Protein AF-A0A6V7L8X1-F1 (afdb_monomer_lite)

Foldseek 3Di:
DPPPPPVVLLDDPVLVVLVVVLVVLVVVLVVCVVHPCNVVSVVVSVVSVVVSVVSSVVSVVVSVVVLVVVCVVPVCDPSVVVVVPDPPPCPDPPDPVVVVVVCCVVPPDDDPDPPPPPPPPPPPPDDDDPVNVVVVVVVPDPPDDDDPPDPPDD

Secondary structure (DSSP, 8-state):
--------TT--HHHHHHHHHHHHHHHHHHHTTTSTTHHHHHHHHHHHHHHHHHHHHHHHHHHHHHHHHHHHH-TTSHHHHHHHS--S------SHHHHHHHHHHHS-----------------PPPPPHHHHHHHHHHS-TTSPPPTT-----

Structure (mmCIF, N/CA/C/O backbone):
data_AF-A0A6V7L8X1-F1
#
_entry.id   AF-A0A6V7L8X1-F1
#
loop_
_atom_site.group_PDB
_atom_site.id
_atom_site.type_symbol
_atom_site.label_atom_id
_atom_site.label_alt_id
_atom_site.label_comp_id
_atom_site.label_asym_id
_atom_site.label_entity_id
_atom_site.label_seq_id
_atom_site.pdbx_PDB_ins_code
_atom_site.Cartn_x
_atom_site.Cartn_y
_atom_site.Cartn_z
_atom_site.occupancy
_atom_site.B_iso_or_equiv
_atom_site.auth_seq_id
_atom_site.auth_comp_id
_atom_site.auth_asym_id
_atom_site.auth_atom_id
_atom_site.pdbx_PDB_model_num
ATOM 1 N N . MET A 1 1 ? -8.750 -26.678 -9.801 1.00 32.38 1 MET A N 1
ATOM 2 C CA . MET A 1 1 ? -8.851 -25.211 -9.954 1.00 32.38 1 MET A CA 1
ATOM 3 C C . MET A 1 1 ? -7.744 -24.575 -9.137 1.00 32.38 1 MET A C 1
ATOM 5 O O . MET A 1 1 ? -7.926 -24.243 -7.975 1.00 32.38 1 MET A O 1
ATOM 9 N N . SE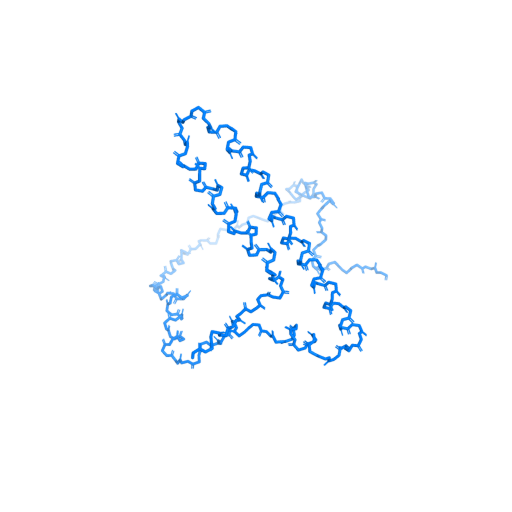R A 1 2 ? -6.552 -24.515 -9.715 1.00 28.97 2 SER A N 1
ATOM 10 C CA . SER A 1 2 ? -5.410 -23.813 -9.144 1.00 28.97 2 SER A CA 1
ATOM 11 C C . SER A 1 2 ? -5.715 -22.326 -9.257 1.00 28.97 2 SER A C 1
ATOM 13 O O . SER A 1 2 ? -5.659 -21.767 -10.350 1.00 28.97 2 SER A O 1
ATOM 15 N N . CYS A 1 3 ? -6.102 -21.695 -8.147 1.00 28.81 3 CYS A N 1
ATOM 16 C CA . CYS A 1 3 ? -6.074 -20.244 -8.054 1.00 28.81 3 CYS A CA 1
ATOM 17 C C . CYS A 1 3 ? -4.661 -19.825 -8.444 1.00 28.81 3 CYS A C 1
ATOM 19 O O . CYS A 1 3 ? -3.706 -20.129 -7.727 1.00 28.81 3 CYS A O 1
ATOM 21 N N . VAL A 1 4 ? -4.531 -19.200 -9.615 1.00 37.81 4 VAL A N 1
ATOM 22 C CA . VAL A 1 4 ? -3.328 -18.481 -10.006 1.00 37.81 4 VAL A CA 1
ATOM 23 C C . VAL A 1 4 ? -3.142 -17.456 -8.907 1.00 37.81 4 VAL A C 1
ATOM 25 O O . VAL A 1 4 ? -3.861 -16.463 -8.824 1.00 37.81 4 VAL A O 1
ATOM 28 N N . ASN A 1 5 ? -2.260 -17.785 -7.970 1.00 39.00 5 ASN A N 1
ATOM 29 C CA . ASN A 1 5 ? -1.852 -16.880 -6.931 1.00 39.00 5 ASN A CA 1
ATOM 30 C C . ASN A 1 5 ? -1.189 -15.743 -7.705 1.00 39.00 5 ASN A C 1
ATOM 32 O O . ASN A 1 5 ? -0.058 -15.893 -8.170 1.00 39.00 5 ASN A O 1
ATOM 36 N N . TRP A 1 6 ? -1.906 -14.636 -7.918 1.00 36.03 6 TRP A N 1
ATOM 37 C CA . TRP A 1 6 ? -1.276 -13.345 -8.151 1.00 36.03 6 TRP A CA 1
ATOM 38 C C . TRP A 1 6 ? -0.480 -13.074 -6.879 1.00 36.03 6 TRP A C 1
ATOM 40 O O . TRP A 1 6 ? -0.924 -12.379 -5.969 1.00 36.03 6 TRP A O 1
ATOM 50 N N . CYS A 1 7 ? 0.670 -13.737 -6.774 1.00 45.97 7 CYS A N 1
ATOM 51 C CA . CYS A 1 7 ? 1.597 -13.609 -5.681 1.00 45.97 7 CYS A CA 1
ATOM 52 C C . CYS A 1 7 ? 2.235 -12.253 -5.919 1.00 45.97 7 CYS A C 1
ATOM 54 O O . CYS A 1 7 ? 3.238 -12.116 -6.619 1.00 45.97 7 CYS A O 1
ATOM 56 N N . VAL A 1 8 ? 1.533 -11.219 -5.462 1.00 70.19 8 VAL A N 1
ATOM 57 C CA . VAL A 1 8 ? 2.032 -9.861 -5.487 1.00 70.19 8 VAL A CA 1
ATOM 58 C C . VAL A 1 8 ? 3.395 -9.932 -4.811 1.00 70.19 8 VAL A C 1
ATOM 60 O O . VAL A 1 8 ? 3.490 -10.414 -3.690 1.00 70.19 8 VAL A O 1
ATOM 63 N N . TYR A 1 9 ? 4.451 -9.523 -5.506 1.00 78.38 9 TYR A N 1
ATOM 64 C CA . TYR A 1 9 ? 5.844 -9.830 -5.156 1.00 78.38 9 TYR A CA 1
ATOM 65 C C . TYR A 1 9 ? 6.277 -9.413 -3.733 1.00 78.38 9 TYR A C 1
ATOM 67 O O . TYR A 1 9 ? 7.320 -9.852 -3.265 1.00 78.38 9 TYR A O 1
ATOM 75 N N . TRP A 1 10 ? 5.496 -8.566 -3.053 1.00 86.06 10 TRP A N 1
ATOM 76 C CA . TRP A 1 10 ? 5.697 -8.110 -1.673 1.00 86.06 10 TRP A CA 1
ATOM 77 C C . TRP A 1 10 ? 4.779 -8.791 -0.637 1.00 86.06 10 TRP A C 1
ATOM 79 O O . TRP A 1 10 ? 4.833 -8.438 0.542 1.00 86.06 10 TRP A O 1
ATOM 89 N N . TRP A 1 11 ? 3.910 -9.720 -1.035 1.00 90.31 11 TRP A N 1
ATOM 90 C CA . TRP A 1 11 ? 3.010 -10.439 -0.131 1.00 90.31 11 TRP A CA 1
ATOM 91 C C . TRP A 1 11 ? 3.779 -11.444 0.738 1.00 90.31 11 TRP A C 1
ATOM 93 O O . TRP A 1 11 ? 4.720 -12.089 0.279 1.00 90.31 11 TRP A O 1
ATOM 103 N N . SER A 1 12 ? 3.364 -11.588 1.997 1.00 90.69 12 SER A N 1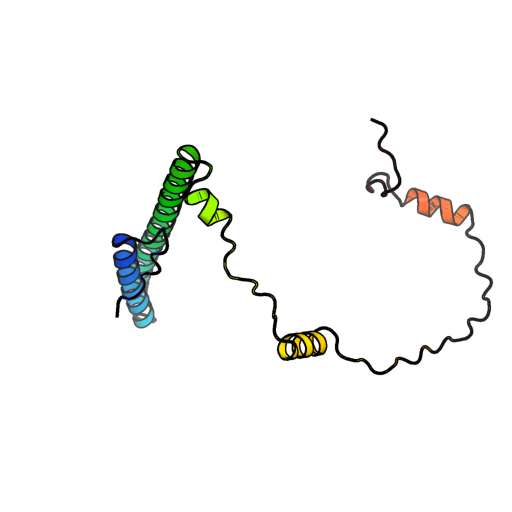
ATOM 104 C CA . SER A 1 12 ? 3.879 -12.602 2.920 1.00 90.69 12 SER A CA 1
ATOM 105 C C . SER A 1 12 ? 2.787 -13.076 3.879 1.00 90.69 12 SER A C 1
ATOM 107 O O . SER A 1 12 ? 1.822 -12.353 4.148 1.00 90.69 12 SER A O 1
ATOM 109 N N . GLU A 1 13 ? 2.969 -14.272 4.441 1.00 91.94 13 GLU A N 1
ATOM 110 C CA . GLU A 1 13 ? 2.055 -14.843 5.438 1.00 91.94 13 GLU A CA 1
ATOM 111 C C . GLU A 1 13 ? 1.911 -13.929 6.670 1.00 91.94 13 GLU A C 1
ATOM 113 O O . GLU A 1 13 ? 0.820 -13.751 7.210 1.00 91.94 13 GLU A O 1
ATOM 118 N N . ASP A 1 14 ? 2.988 -13.251 7.069 1.00 91.62 14 ASP A N 1
ATOM 119 C CA . ASP A 1 14 ? 2.962 -12.297 8.180 1.00 91.62 14 ASP A CA 1
ATOM 120 C C . ASP A 1 14 ? 2.115 -11.055 7.865 1.00 91.62 14 ASP A C 1
ATOM 122 O O . ASP A 1 14 ? 1.345 -10.593 8.710 1.00 91.62 14 ASP A O 1
ATOM 126 N N . ILE A 1 15 ? 2.184 -10.535 6.632 1.00 94.88 15 ILE A N 1
ATOM 127 C CA . ILE A 1 15 ? 1.317 -9.433 6.185 1.00 94.88 15 ILE A CA 1
ATOM 128 C C . ILE A 1 15 ? -0.145 -9.882 6.152 1.00 94.88 15 ILE A C 1
ATOM 130 O O . ILE A 1 15 ? -1.031 -9.099 6.506 1.00 94.88 15 ILE A O 1
ATOM 134 N N . ASN A 1 16 ? -0.414 -11.128 5.760 1.00 93.56 16 ASN A N 1
ATOM 135 C CA . ASN A 1 16 ? -1.762 -11.687 5.758 1.00 93.56 16 ASN A CA 1
ATOM 136 C C . ASN A 1 16 ? -2.343 -11.760 7.181 1.00 93.56 16 ASN A C 1
ATOM 138 O O . ASN A 1 16 ? -3.444 -11.259 7.429 1.00 93.56 16 ASN A O 1
ATOM 142 N N . LYS A 1 17 ? -1.566 -12.272 8.146 1.00 95.31 17 LYS A N 1
ATOM 143 C CA . LYS A 1 17 ? -1.935 -12.295 9.573 1.00 95.31 17 LYS A CA 1
ATOM 144 C C . LYS A 1 17 ? -2.212 -10.890 10.111 1.00 95.31 17 LYS A C 1
ATOM 146 O O . LYS A 1 17 ? -3.291 -10.642 10.654 1.00 95.31 17 LYS A O 1
ATOM 151 N N . LEU A 1 18 ? -1.305 -9.939 9.870 1.00 96.56 18 LEU A N 1
ATOM 152 C CA . LEU A 1 18 ? -1.479 -8.540 10.281 1.00 96.56 18 LEU A CA 1
ATOM 153 C C . LEU A 1 18 ? -2.699 -7.880 9.619 1.00 96.56 18 LEU A C 1
ATOM 155 O O . LEU A 1 18 ? -3.370 -7.051 10.235 1.00 96.56 18 LEU A O 1
ATOM 159 N N . SER A 1 19 ? -3.015 -8.245 8.375 1.00 95.81 19 SER A N 1
ATOM 160 C CA . SER A 1 19 ? -4.200 -7.753 7.662 1.00 95.81 19 SER A CA 1
ATOM 161 C C . SER A 1 19 ? -5.489 -8.287 8.287 1.00 95.81 19 SER A C 1
ATOM 163 O O . SER A 1 19 ? -6.434 -7.521 8.504 1.00 95.81 19 SER A O 1
ATOM 165 N N . ALA A 1 20 ? -5.518 -9.573 8.648 1.00 96.69 20 ALA A N 1
ATOM 166 C CA . ALA A 1 20 ? -6.642 -10.183 9.351 1.00 96.69 20 ALA A CA 1
ATOM 167 C C . ALA A 1 20 ? -6.856 -9.552 10.738 1.00 96.69 20 ALA A C 1
ATOM 169 O O . ALA A 1 20 ? -7.985 -9.201 11.093 1.00 96.69 20 ALA A O 1
ATOM 170 N N . GLU A 1 21 ? -5.784 -9.341 11.504 1.00 97.06 21 GLU A N 1
ATOM 171 C CA . GLU A 1 21 ? -5.828 -8.642 12.794 1.00 97.06 21 GLU A CA 1
ATOM 172 C C . GLU A 1 21 ? -6.312 -7.198 12.648 1.00 97.06 21 GLU A C 1
ATOM 174 O O . GLU A 1 21 ? -7.190 -6.755 13.393 1.00 97.06 21 GLU A O 1
ATOM 179 N N . ASN A 1 22 ? -5.805 -6.469 11.650 1.00 97.88 22 ASN A N 1
ATOM 180 C CA . ASN A 1 22 ? -6.233 -5.103 11.378 1.00 97.88 22 ASN A CA 1
ATOM 181 C C . ASN A 1 22 ? -7.728 -5.026 11.056 1.00 97.88 22 ASN A C 1
ATOM 183 O O . ASN A 1 22 ? -8.427 -4.155 11.580 1.00 97.88 22 ASN A O 1
ATOM 187 N N . LEU A 1 23 ? -8.231 -5.955 10.240 1.00 97.88 23 LEU A N 1
ATOM 188 C CA . LEU A 1 23 ? -9.646 -6.041 9.903 1.00 97.88 23 LEU A CA 1
ATOM 189 C C . LEU A 1 23 ? -10.504 -6.340 11.140 1.00 97.88 23 LEU A C 1
ATOM 191 O O . LEU A 1 23 ? -11.543 -5.704 11.332 1.00 97.88 23 LEU A O 1
ATOM 195 N N . ARG A 1 24 ? -10.068 -7.270 12.001 1.00 97.69 24 ARG A N 1
ATOM 196 C CA . ARG A 1 24 ? -10.747 -7.585 13.271 1.00 97.69 24 ARG A CA 1
ATOM 197 C C . ARG A 1 24 ? -10.808 -6.358 14.183 1.00 97.69 24 ARG A C 1
ATOM 199 O O . ARG A 1 24 ? -11.899 -5.987 14.617 1.00 97.69 24 ARG A O 1
ATOM 206 N N . ALA A 1 25 ? -9.679 -5.684 14.396 1.00 96.94 25 ALA A N 1
ATOM 207 C CA . ALA A 1 25 ? -9.593 -4.482 15.223 1.00 96.94 25 ALA A CA 1
ATOM 208 C C . ALA A 1 25 ? -10.437 -3.325 14.661 1.00 96.94 25 ALA A C 1
ATOM 210 O O . ALA A 1 25 ? -11.178 -2.677 15.400 1.00 96.94 25 ALA A O 1
ATOM 211 N N . ARG A 1 26 ? -10.419 -3.107 13.337 1.00 97.44 26 ARG A N 1
ATOM 212 C CA . ARG A 1 26 ? -11.273 -2.108 12.671 1.00 97.44 26 ARG A CA 1
ATOM 213 C C . ARG A 1 26 ? -12.753 -2.370 12.944 1.00 97.44 26 ARG A C 1
ATOM 215 O O . ARG A 1 26 ? -13.481 -1.446 13.301 1.00 97.44 26 ARG A O 1
ATOM 222 N N . ARG A 1 27 ? -13.197 -3.623 12.791 1.00 97.44 27 ARG A N 1
ATOM 223 C CA . ARG A 1 27 ? -14.591 -4.022 13.049 1.00 97.44 27 ARG A CA 1
ATOM 224 C C . ARG A 1 27 ? -14.974 -3.816 14.517 1.00 97.44 27 ARG A C 1
ATOM 226 O O . ARG A 1 27 ? -16.089 -3.380 14.787 1.00 97.44 27 ARG A O 1
ATOM 233 N N . GLN A 1 28 ? -14.072 -4.098 15.458 1.00 96.12 28 GLN A N 1
ATOM 234 C CA . GLN A 1 28 ? -14.303 -3.850 16.887 1.00 96.12 28 GLN A CA 1
ATOM 235 C C . GLN A 1 28 ? -14.494 -2.357 17.181 1.00 96.12 28 GLN A C 1
ATOM 237 O O . GLN A 1 28 ? -15.494 -1.993 17.793 1.00 96.12 28 GLN A O 1
ATOM 242 N N . VAL A 1 29 ? -13.611 -1.489 16.674 1.00 97.00 29 VAL A N 1
ATOM 243 C CA . VAL A 1 29 ? -13.727 -0.027 16.842 1.00 97.00 29 VAL A CA 1
ATOM 244 C C . VAL A 1 29 ? -15.021 0.510 16.235 1.00 97.00 29 VAL A C 1
ATOM 246 O O . VAL A 1 29 ? -15.716 1.302 16.866 1.00 97.00 29 VAL A O 1
ATOM 249 N N . GLN A 1 30 ? -15.386 0.058 15.030 1.00 95.81 30 GLN A N 1
ATOM 250 C CA . GLN A 1 30 ? -16.629 0.476 14.374 1.00 95.81 30 GLN A CA 1
ATOM 251 C C . GLN A 1 30 ? -17.869 0.127 15.209 1.00 95.81 30 GLN A C 1
ATOM 253 O O . GLN A 1 30 ? -18.758 0.962 15.346 1.00 95.81 30 GLN A O 1
ATOM 258 N N . ARG A 1 31 ? -17.908 -1.070 15.810 1.00 96.38 31 ARG A N 1
ATOM 259 C CA . ARG A 1 31 ? -19.017 -1.517 16.676 1.00 96.38 31 ARG A CA 1
ATOM 260 C C . ARG A 1 31 ? -18.996 -0.915 18.082 1.00 96.38 31 ARG A C 1
ATOM 262 O O . ARG A 1 31 ? -19.998 -0.992 18.789 1.00 96.38 31 ARG A O 1
ATOM 269 N N . ALA A 1 32 ? -17.860 -0.374 18.512 1.00 95.44 32 ALA A N 1
ATOM 270 C CA . ALA A 1 32 ? -17.692 0.244 19.821 1.00 95.44 32 ALA A CA 1
ATOM 271 C C . ALA A 1 32 ? -17.967 1.754 19.821 1.00 95.44 32 ALA A C 1
ATOM 273 O O . ALA A 1 32 ? -17.850 2.379 20.870 1.00 95.44 32 ALA A O 1
ATOM 274 N N . ARG A 1 33 ? -18.337 2.356 18.682 1.00 92.38 33 ARG A N 1
ATOM 275 C CA . ARG A 1 33 ? -18.718 3.776 18.621 1.00 92.38 33 ARG A CA 1
ATOM 276 C C . ARG A 1 33 ? -19.830 4.076 19.631 1.00 92.38 33 ARG A C 1
ATOM 278 O O . ARG A 1 33 ? -20.814 3.348 19.696 1.00 92.38 33 ARG A O 1
ATOM 285 N N . GLY A 1 34 ? -19.637 5.125 20.430 1.00 92.00 34 GLY A N 1
ATOM 286 C CA . GLY A 1 34 ? -20.557 5.507 21.507 1.00 92.00 34 GLY A CA 1
ATOM 287 C C . GLY A 1 34 ? -20.455 4.661 22.783 1.00 92.00 34 GLY A C 1
ATOM 288 O O . GLY A 1 34 ? -21.206 4.908 23.719 1.00 92.00 34 GLY A O 1
ATOM 289 N N . LYS A 1 35 ? -19.543 3.680 22.858 1.00 94.69 35 LYS A N 1
ATOM 290 C CA . LYS A 1 35 ? -19.316 2.870 24.066 1.00 94.69 35 LYS A CA 1
ATOM 291 C C . LYS A 1 35 ? -18.116 3.390 24.868 1.00 94.69 35 LYS A C 1
ATOM 293 O O . LYS A 1 35 ? -17.154 3.865 24.261 1.00 94.69 35 LYS A O 1
ATOM 298 N N . PRO A 1 36 ? -18.087 3.201 26.201 1.00 92.69 36 PRO A N 1
ATOM 299 C CA . PRO A 1 36 ? -16.956 3.612 27.043 1.00 92.69 36 PRO A CA 1
ATOM 300 C C . PRO A 1 36 ? -15.603 3.011 26.619 1.00 92.69 36 PRO A C 1
ATOM 302 O O . PRO A 1 36 ? -14.564 3.645 26.766 1.00 92.69 36 PRO A O 1
ATOM 305 N N . CYS A 1 37 ? -15.602 1.811 26.027 1.00 92.12 37 CYS A N 1
ATOM 306 C CA . CYS A 1 37 ? -14.388 1.135 25.558 1.00 92.12 37 CYS A CA 1
ATOM 307 C C . CYS A 1 37 ? -13.836 1.656 24.213 1.00 92.12 37 CYS A C 1
ATOM 309 O O . CYS A 1 37 ? -12.793 1.177 23.761 1.00 92.12 37 CYS A O 1
ATOM 311 N N . PHE A 1 38 ? -14.507 2.615 23.559 1.00 95.12 38 PHE A N 1
ATOM 312 C CA . PHE A 1 38 ? -14.138 3.104 22.225 1.00 95.12 38 PHE A CA 1
ATOM 313 C C . PHE A 1 38 ? -12.691 3.601 22.155 1.00 95.12 38 PHE A C 1
ATOM 315 O O . PHE A 1 38 ? -11.942 3.168 21.282 1.00 95.12 38 PHE A O 1
ATOM 322 N N . LEU A 1 39 ? -12.291 4.468 23.091 1.00 94.25 39 LEU A N 1
ATOM 323 C CA . LEU A 1 39 ? -10.973 5.110 23.080 1.00 94.25 39 LEU A CA 1
ATOM 324 C C . LEU A 1 39 ? -9.839 4.081 23.194 1.00 94.25 39 LEU A C 1
ATOM 326 O O . LEU A 1 39 ? -8.866 4.137 22.443 1.00 94.25 39 LEU A O 1
ATOM 330 N N . GLN A 1 40 ? -9.988 3.091 24.078 1.00 94.44 40 GLN A N 1
ATOM 331 C CA . GLN A 1 40 ? -8.994 2.031 24.259 1.00 94.44 40 GLN A CA 1
ATOM 332 C C . GLN A 1 40 ? -8.854 1.167 22.996 1.00 94.44 40 GLN A C 1
ATOM 334 O O . GLN A 1 40 ? -7.739 0.888 22.545 1.00 94.44 40 GLN A O 1
ATOM 339 N N . LEU A 1 41 ? -9.981 0.781 22.387 1.00 95.69 41 LEU A N 1
ATOM 340 C CA . LEU A 1 41 ? -9.989 0.015 21.140 1.00 95.69 41 LEU A CA 1
ATOM 341 C C . LEU A 1 41 ? -9.421 0.826 19.968 1.00 95.69 41 LEU A C 1
ATOM 343 O O . LEU A 1 41 ? -8.718 0.271 19.122 1.00 95.69 41 LEU A O 1
ATOM 347 N N . GLU A 1 42 ? -9.683 2.134 19.916 1.00 96.31 42 GLU A N 1
ATOM 348 C CA . GLU A 1 42 ? -9.166 3.026 18.877 1.00 96.31 42 GLU A CA 1
ATOM 349 C C . GLU A 1 42 ? -7.634 3.128 18.935 1.00 96.31 42 GLU A C 1
ATOM 351 O O . GLU A 1 42 ? -6.966 3.022 17.901 1.00 96.31 42 GLU A O 1
ATOM 356 N N . VAL A 1 43 ? -7.063 3.271 20.135 1.00 96.75 43 VAL A N 1
ATOM 357 C CA . VAL A 1 43 ? -5.606 3.267 20.350 1.00 96.75 43 VAL A CA 1
ATOM 358 C C . VAL A 1 43 ? -4.996 1.934 19.905 1.00 96.75 43 VAL A C 1
ATOM 360 O O . VAL A 1 43 ? -4.025 1.924 19.139 1.00 96.75 43 VAL A O 1
ATOM 363 N N . GLY A 1 44 ? -5.595 0.807 20.305 1.00 96.88 44 GLY A N 1
ATOM 364 C CA . GLY A 1 44 ? -5.161 -0.527 19.878 1.00 96.88 44 GLY A CA 1
ATOM 365 C C . GLY A 1 44 ? -5.195 -0.697 18.354 1.00 96.88 44 GLY A C 1
ATOM 366 O O . GLY A 1 44 ? -4.212 -1.123 17.742 1.00 96.88 44 GLY A O 1
ATOM 367 N N . PHE A 1 45 ? -6.284 -0.270 17.711 1.00 97.31 45 PHE A N 1
ATOM 368 C CA . PHE A 1 45 ? -6.419 -0.297 16.256 1.00 97.31 45 PHE A CA 1
ATOM 369 C C . PHE A 1 45 ? -5.370 0.569 15.548 1.00 97.31 45 PHE A C 1
ATOM 371 O O . PHE A 1 45 ? -4.779 0.121 14.561 1.00 97.31 45 PHE A O 1
ATOM 378 N N . LYS A 1 46 ? -5.091 1.786 16.041 1.00 97.69 46 LYS A N 1
ATOM 379 C CA . LYS A 1 46 ? -4.050 2.666 15.478 1.00 97.69 46 LYS A CA 1
ATOM 380 C C . LYS A 1 46 ? -2.677 1.989 15.502 1.00 97.69 46 LYS A C 1
ATOM 382 O O . LYS A 1 46 ? -1.961 2.057 14.498 1.00 97.69 46 LYS A O 1
ATOM 387 N N . LYS A 1 47 ? -2.342 1.278 16.586 1.00 97.69 47 LYS A N 1
ATOM 388 C CA . LYS A 1 47 ? -1.101 0.494 16.702 1.00 97.69 47 LYS A CA 1
ATOM 389 C C . LYS A 1 47 ? -1.050 -0.648 15.684 1.00 97.69 47 LYS A C 1
ATOM 391 O O . LYS A 1 47 ? -0.101 -0.712 14.906 1.00 97.69 47 LYS A O 1
ATOM 396 N N . ILE A 1 48 ? -2.095 -1.476 15.601 1.00 97.69 48 ILE A N 1
ATOM 397 C CA . ILE A 1 48 ? -2.168 -2.588 14.631 1.00 97.69 48 ILE A CA 1
ATOM 398 C C . ILE A 1 48 ? -2.070 -2.062 13.188 1.00 97.69 48 ILE A C 1
ATOM 400 O O . ILE A 1 48 ? -1.325 -2.595 12.368 1.0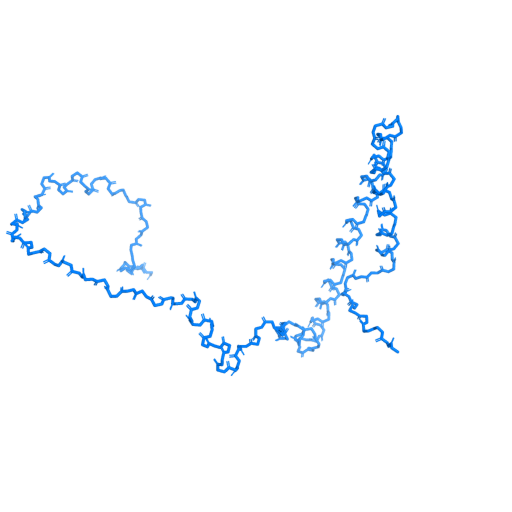0 97.69 48 ILE A O 1
ATOM 404 N N . ARG A 1 49 ? -2.762 -0.960 12.869 1.00 97.88 49 ARG A N 1
ATOM 405 C CA . ARG A 1 49 ? -2.699 -0.308 11.548 1.00 97.88 49 ARG A CA 1
ATOM 406 C C . ARG A 1 49 ? -1.314 0.251 11.227 1.00 97.88 49 ARG A C 1
ATOM 408 O O . ARG A 1 49 ? -0.940 0.308 10.055 1.00 97.88 49 ARG A O 1
ATOM 415 N N . SER A 1 50 ? -0.587 0.734 12.231 1.00 98.06 50 SER A N 1
ATOM 416 C CA . SER A 1 50 ? 0.798 1.186 12.075 1.00 98.06 50 SER A CA 1
ATOM 417 C C . SER A 1 50 ? 1.716 0.006 11.760 1.00 98.06 50 SER A C 1
ATOM 419 O O . SER A 1 50 ? 2.443 0.054 10.772 1.00 98.06 50 SER A O 1
ATOM 421 N N . ASN A 1 51 ? 1.601 -1.086 12.521 1.00 97.44 51 ASN A N 1
ATOM 422 C CA . ASN A 1 51 ? 2.390 -2.302 12.319 1.00 97.44 51 ASN A CA 1
ATOM 423 C C . ASN A 1 51 ? 2.171 -2.907 10.928 1.00 97.44 51 ASN A C 1
ATOM 425 O O . ASN A 1 51 ? 3.142 -3.200 10.241 1.00 97.44 51 ASN A O 1
ATOM 429 N N . LEU A 1 52 ? 0.917 -3.005 10.469 1.00 97.31 52 LEU A N 1
ATOM 430 C CA . LEU A 1 52 ? 0.611 -3.478 9.116 1.00 97.31 52 LEU A CA 1
ATOM 431 C C . LEU A 1 52 ? 1.253 -2.592 8.037 1.00 97.31 52 LEU A C 1
ATOM 433 O O . LEU A 1 52 ? 1.851 -3.100 7.093 1.00 97.31 52 LEU A O 1
ATOM 437 N N . ARG A 1 53 ? 1.167 -1.261 8.177 1.00 96.94 53 ARG A N 1
ATOM 438 C CA . ARG A 1 53 ? 1.795 -0.330 7.223 1.00 96.94 53 ARG A CA 1
ATOM 439 C C . ARG A 1 53 ? 3.314 -0.474 7.194 1.00 96.94 53 ARG A C 1
ATOM 441 O O . ARG A 1 53 ? 3.881 -0.466 6.105 1.00 96.94 53 ARG A O 1
ATOM 448 N N . LYS A 1 54 ? 3.950 -0.623 8.361 1.00 97.19 54 LYS A N 1
ATOM 449 C CA . LYS A 1 54 ? 5.392 -0.881 8.466 1.00 97.19 54 LYS A CA 1
ATOM 450 C C . LYS A 1 54 ? 5.762 -2.194 7.778 1.00 97.19 54 LYS A C 1
ATOM 452 O O . LYS A 1 54 ? 6.556 -2.160 6.852 1.00 97.19 54 LYS A O 1
ATOM 457 N N . ALA A 1 55 ? 5.087 -3.295 8.112 1.00 96.56 55 ALA A N 1
ATOM 458 C CA . ALA A 1 55 ? 5.347 -4.606 7.517 1.00 96.56 55 ALA A CA 1
ATOM 459 C C . ALA A 1 55 ? 5.206 -4.610 5.983 1.00 96.56 55 ALA A C 1
ATOM 461 O O . ALA A 1 55 ? 6.054 -5.161 5.284 1.00 96.56 55 ALA A O 1
ATOM 462 N N . ILE A 1 56 ? 4.179 -3.943 5.440 1.00 95.06 56 ILE A N 1
ATOM 463 C CA . ILE A 1 56 ? 4.023 -3.778 3.985 1.00 95.06 56 ILE A CA 1
ATOM 464 C C . ILE A 1 56 ? 5.185 -2.966 3.401 1.00 95.06 56 ILE A C 1
ATOM 466 O O . ILE A 1 56 ? 5.734 -3.339 2.366 1.00 95.06 56 ILE A O 1
ATOM 470 N N . GLY A 1 57 ? 5.552 -1.855 4.043 1.00 95.69 57 GLY A N 1
ATOM 471 C CA . GLY A 1 57 ? 6.667 -1.011 3.615 1.00 95.69 57 GLY A CA 1
ATOM 472 C C . GLY A 1 57 ? 7.995 -1.765 3.599 1.00 95.69 57 GLY A C 1
ATOM 473 O O . GLY A 1 57 ? 8.719 -1.705 2.609 1.00 95.69 57 GLY A O 1
ATOM 474 N N . ASP A 1 58 ? 8.284 -2.515 4.657 1.00 95.25 58 ASP A N 1
ATOM 475 C CA . ASP A 1 58 ? 9.524 -3.274 4.808 1.00 95.25 58 ASP A CA 1
ATOM 476 C C . ASP A 1 58 ? 9.584 -4.443 3.822 1.00 95.25 58 ASP A C 1
ATOM 478 O O . ASP A 1 58 ? 10.616 -4.659 3.190 1.00 95.25 58 ASP A O 1
ATOM 482 N N . SER A 1 59 ? 8.462 -5.134 3.593 1.00 94.81 59 SER A N 1
ATOM 483 C CA . SER A 1 59 ? 8.386 -6.181 2.572 1.00 94.81 59 SER A CA 1
ATOM 484 C C . SER A 1 59 ? 8.614 -5.629 1.167 1.00 94.81 59 SER A C 1
ATOM 486 O O . SER A 1 59 ? 9.425 -6.168 0.421 1.00 94.81 59 SER A O 1
ATOM 488 N N . LYS A 1 60 ? 7.985 -4.499 0.816 1.00 91.69 60 LYS A N 1
ATOM 489 C CA . LYS A 1 60 ? 8.221 -3.842 -0.478 1.00 91.69 60 LYS A CA 1
ATOM 490 C C . LYS A 1 60 ? 9.683 -3.439 -0.657 1.00 91.69 60 LYS A C 1
ATOM 492 O O . LYS A 1 60 ? 10.234 -3.683 -1.725 1.00 91.69 60 LYS A O 1
ATOM 497 N N . LYS A 1 61 ? 10.306 -2.852 0.372 1.00 93.69 61 LYS A N 1
ATOM 498 C CA . LYS A 1 61 ? 11.730 -2.479 0.347 1.00 93.69 61 LYS A CA 1
ATOM 499 C C . LYS A 1 61 ? 12.622 -3.698 0.148 1.00 93.69 61 LYS A C 1
ATOM 501 O O . LYS A 1 61 ? 13.480 -3.673 -0.724 1.00 93.69 61 LYS A O 1
ATOM 506 N N . ARG A 1 62 ? 12.396 -4.765 0.916 1.00 93.56 62 ARG A N 1
ATOM 507 C CA . ARG A 1 62 ? 13.162 -6.009 0.806 1.00 93.56 62 ARG A CA 1
ATOM 508 C C . ARG A 1 62 ? 13.036 -6.609 -0.593 1.00 93.56 62 ARG A C 1
ATOM 510 O O . ARG A 1 62 ? 14.047 -6.839 -1.240 1.00 93.56 62 ARG A O 1
ATOM 517 N N . CYS A 1 63 ? 11.816 -6.765 -1.102 1.00 89.38 63 CYS A N 1
ATOM 518 C CA . CYS A 1 63 ? 11.610 -7.321 -2.437 1.00 89.38 63 CYS A CA 1
ATOM 519 C C . CYS A 1 63 ? 12.189 -6.430 -3.551 1.00 89.38 63 CYS A C 1
ATOM 521 O O . CYS A 1 63 ? 12.614 -6.939 -4.583 1.00 89.38 63 CYS A O 1
ATOM 523 N N . TRP A 1 64 ? 12.223 -5.108 -3.354 1.00 87.69 64 TRP A N 1
ATOM 524 C CA . TRP A 1 64 ? 12.886 -4.181 -4.274 1.00 87.69 64 TRP A CA 1
ATOM 525 C C . TRP A 1 64 ? 14.409 -4.358 -4.278 1.00 87.69 64 TRP A C 1
ATOM 527 O O . TRP A 1 64 ? 15.007 -4.426 -5.348 1.00 87.69 64 TRP A O 1
ATOM 537 N N . ILE A 1 65 ? 15.028 -4.496 -3.102 1.00 90.88 65 ILE A N 1
ATOM 538 C CA . ILE A 1 65 ? 16.465 -4.778 -2.974 1.00 90.88 65 ILE A CA 1
ATOM 539 C C . ILE A 1 65 ? 16.808 -6.122 -3.630 1.00 90.88 65 ILE A C 1
ATOM 541 O O . ILE A 1 65 ? 17.715 -6.176 -4.453 1.00 90.88 65 ILE A O 1
ATOM 545 N N . GLU A 1 66 ? 16.034 -7.176 -3.347 1.00 88.38 66 GLU A N 1
ATOM 546 C CA . GLU A 1 66 ? 16.206 -8.497 -3.972 1.00 88.38 66 GLU A CA 1
ATOM 547 C C . GLU A 1 66 ? 16.080 -8.434 -5.505 1.00 88.38 66 GLU A C 1
ATOM 549 O O . GLU A 1 66 ? 16.766 -9.162 -6.225 1.00 88.38 66 GLU A O 1
ATOM 554 N N . LEU A 1 67 ? 15.193 -7.579 -6.029 1.00 85.12 67 LEU A N 1
ATOM 555 C CA . LEU A 1 67 ? 15.057 -7.370 -7.468 1.00 85.12 67 LEU A CA 1
ATOM 556 C C . LEU A 1 67 ? 16.297 -6.683 -8.049 1.00 85.12 67 LEU A C 1
ATOM 558 O O . LEU A 1 67 ? 16.808 -7.153 -9.062 1.00 85.12 67 LEU A O 1
ATOM 562 N N . ILE A 1 68 ? 16.789 -5.614 -7.414 1.00 86.31 68 ILE A N 1
ATOM 563 C CA . ILE A 1 68 ? 18.009 -4.909 -7.844 1.00 86.31 68 ILE A CA 1
ATOM 564 C C . ILE A 1 68 ? 19.209 -5.858 -7.847 1.00 86.31 68 ILE A C 1
ATOM 566 O O . ILE A 1 68 ? 19.963 -5.890 -8.813 1.00 86.31 68 ILE A O 1
ATOM 570 N N . GLU A 1 69 ? 19.376 -6.663 -6.800 1.00 88.31 69 GLU A N 1
ATOM 571 C CA . GLU A 1 69 ? 20.472 -7.630 -6.717 1.00 88.31 69 GLU A CA 1
ATOM 572 C C . GLU A 1 69 ? 20.411 -8.650 -7.864 1.00 88.31 69 GLU A C 1
ATOM 574 O O . GLU A 1 69 ? 21.420 -8.932 -8.509 1.00 88.31 69 GLU A O 1
ATOM 579 N N . LYS A 1 70 ? 19.209 -9.135 -8.203 1.00 84.12 70 LYS A N 1
ATOM 580 C CA . LYS A 1 70 ? 19.007 -10.008 -9.369 1.00 84.12 70 LYS A CA 1
ATOM 581 C C . LYS A 1 70 ? 19.325 -9.312 -10.693 1.00 84.12 70 LYS A C 1
ATOM 583 O O . LYS A 1 70 ? 19.881 -9.965 -11.567 1.00 84.12 70 LYS A O 1
ATOM 588 N N . VAL A 1 71 ? 18.990 -8.026 -10.848 1.00 83.50 71 VAL A N 1
ATOM 589 C CA . VAL A 1 71 ? 19.365 -7.230 -12.037 1.00 83.50 71 VAL A CA 1
ATOM 590 C C . VAL A 1 71 ? 20.885 -7.127 -12.147 1.00 83.50 71 VAL A C 1
ATOM 592 O O . VAL A 1 71 ? 21.428 -7.322 -13.225 1.00 83.50 71 VAL A O 1
ATOM 595 N N . ASN A 1 72 ? 21.575 -6.842 -11.043 1.00 83.19 72 ASN A N 1
ATOM 596 C CA . ASN A 1 72 ? 23.030 -6.693 -11.048 1.00 83.19 72 ASN A CA 1
ATOM 597 C C . ASN A 1 72 ? 23.745 -8.005 -11.404 1.00 83.19 72 ASN A C 1
ATOM 599 O O . ASN A 1 72 ? 24.765 -7.973 -12.086 1.00 83.19 72 ASN A O 1
ATOM 603 N N . ASN A 1 73 ? 23.201 -9.145 -10.970 1.00 87.19 73 ASN A N 1
ATOM 604 C CA . ASN A 1 73 ? 23.753 -10.466 -11.277 1.00 87.19 73 ASN A CA 1
ATOM 605 C C . ASN A 1 73 ? 23.448 -10.931 -12.712 1.00 87.19 73 ASN A C 1
ATOM 607 O O . ASN A 1 73 ? 24.263 -11.624 -13.313 1.00 87.19 73 ASN A O 1
ATOM 611 N N . ASP A 1 74 ? 22.283 -10.568 -13.256 1.00 84.00 74 ASP A N 1
ATOM 612 C CA . ASP A 1 74 ? 21.876 -10.887 -14.628 1.00 84.00 74 ASP A CA 1
ATOM 613 C C . ASP A 1 74 ? 21.158 -9.684 -15.274 1.00 84.00 74 ASP A C 1
ATOM 615 O O . ASP A 1 74 ? 19.921 -9.585 -15.228 1.00 84.00 74 ASP A O 1
ATOM 619 N N . PRO A 1 75 ? 21.926 -8.765 -15.895 1.00 75.56 75 PRO A N 1
ATOM 620 C CA . PRO A 1 75 ? 21.396 -7.523 -16.460 1.00 75.56 75 PRO A CA 1
ATOM 621 C C . PRO A 1 75 ? 20.349 -7.732 -17.558 1.00 75.56 75 PRO A C 1
ATOM 623 O O . PRO A 1 75 ? 19.518 -6.853 -17.782 1.00 75.56 75 PRO A O 1
ATOM 626 N N . TRP A 1 76 ? 20.363 -8.891 -18.226 1.00 78.81 76 TRP A N 1
ATOM 627 C CA . TRP A 1 76 ? 19.483 -9.223 -19.355 1.00 78.81 76 TRP A CA 1
ATOM 628 C C . TRP A 1 76 ? 18.460 -10.323 -19.023 1.00 78.81 76 TRP A C 1
ATOM 630 O O . TRP A 1 76 ? 17.745 -10.817 -19.899 1.00 78.81 76 TRP A O 1
ATOM 640 N N . GLY A 1 77 ? 18.369 -10.699 -17.748 1.00 77.50 77 GLY A N 1
ATOM 641 C CA . GLY A 1 77 ? 17.568 -11.813 -17.267 1.00 77.50 77 GLY A CA 1
ATOM 642 C C . GLY A 1 77 ? 16.076 -11.545 -17.109 1.00 77.50 77 GLY A C 1
ATOM 643 O O . GLY A 1 77 ? 15.454 -10.671 -17.718 1.00 77.50 77 GLY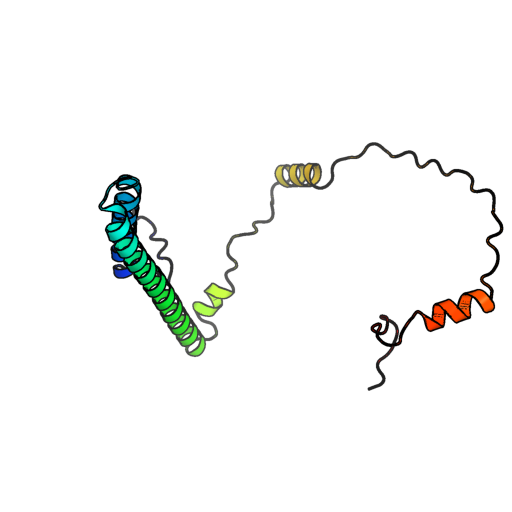 A O 1
ATOM 644 N N . ARG A 1 78 ? 15.461 -12.311 -16.203 1.00 69.50 78 ARG A N 1
ATOM 645 C CA . ARG A 1 78 ? 14.060 -12.113 -15.789 1.00 69.50 78 ARG A CA 1
ATOM 646 C C . ARG A 1 78 ? 13.735 -10.681 -15.334 1.00 69.50 78 ARG A C 1
ATOM 648 O O . ARG A 1 78 ? 12.661 -10.218 -15.703 1.00 69.50 78 ARG A O 1
ATOM 655 N N . PRO A 1 79 ? 14.586 -9.969 -14.572 1.00 69.38 79 PRO A N 1
ATOM 656 C CA . PRO A 1 79 ? 14.272 -8.606 -14.145 1.00 69.38 79 PRO A CA 1
ATOM 657 C C . PRO A 1 79 ? 14.128 -7.628 -15.316 1.00 69.38 79 PRO A C 1
ATOM 659 O O . PRO A 1 79 ? 13.168 -6.862 -15.352 1.00 69.38 79 PRO A O 1
ATOM 662 N N . TYR A 1 80 ? 15.016 -7.720 -16.313 1.00 72.69 80 TYR A N 1
ATOM 663 C CA . TYR A 1 80 ? 14.914 -6.959 -17.558 1.00 72.69 80 TYR A CA 1
ATOM 664 C C . TYR A 1 80 ? 13.596 -7.254 -18.275 1.00 72.69 80 TYR A C 1
ATOM 666 O O . TYR A 1 80 ? 12.873 -6.332 -18.644 1.00 72.69 80 TYR A O 1
ATOM 674 N N . LYS A 1 81 ? 13.217 -8.536 -18.382 1.00 72.31 81 LYS A N 1
ATOM 675 C CA . LYS A 1 81 ? 11.924 -8.931 -18.958 1.00 72.31 81 LYS A CA 1
ATOM 676 C C . LYS A 1 81 ? 10.734 -8.397 -18.174 1.00 72.31 81 LYS A C 1
ATOM 678 O O . LYS A 1 81 ? 9.767 -8.051 -18.815 1.00 72.31 81 LYS A O 1
ATOM 683 N N . VAL A 1 82 ? 10.789 -8.313 -16.844 1.00 72.31 82 VAL A N 1
ATOM 684 C CA . VAL A 1 82 ? 9.694 -7.767 -16.015 1.00 72.31 82 VAL A CA 1
ATOM 685 C C . VAL A 1 82 ? 9.538 -6.255 -16.203 1.00 72.31 82 VAL A C 1
ATOM 687 O O . VAL A 1 82 ? 8.418 -5.754 -16.220 1.00 72.31 82 VAL A O 1
ATOM 690 N N . VAL A 1 83 ? 10.646 -5.523 -16.352 1.00 70.50 83 VAL A N 1
ATOM 691 C CA . VAL A 1 83 ? 10.622 -4.074 -16.623 1.00 70.50 83 VAL A CA 1
ATOM 692 C C . VAL A 1 83 ? 10.180 -3.789 -18.062 1.00 70.50 83 VAL A C 1
ATOM 694 O O . VAL A 1 83 ? 9.413 -2.859 -18.295 1.00 70.50 83 VAL A O 1
ATOM 697 N N . MET A 1 84 ? 10.646 -4.594 -19.021 1.00 70.56 84 MET A N 1
ATOM 698 C CA . MET A 1 84 ? 10.340 -4.435 -20.447 1.00 70.56 84 MET A CA 1
ATOM 699 C C . MET A 1 84 ? 9.027 -5.087 -20.875 1.00 70.56 84 MET A C 1
ATOM 701 O O . MET A 1 84 ? 8.456 -4.685 -21.890 1.00 70.56 84 MET A O 1
ATOM 705 N N . SER A 1 85 ? 8.512 -6.057 -20.116 1.00 65.75 85 SER A N 1
ATOM 706 C CA . SER A 1 85 ? 7.131 -6.501 -20.231 1.00 65.75 85 SER A CA 1
ATOM 707 C C . SER A 1 85 ? 6.283 -5.336 -19.765 1.00 65.75 85 SER A C 1
ATOM 709 O O . SER A 1 85 ? 5.995 -5.179 -18.576 1.00 65.75 85 SER A O 1
ATOM 711 N N . ARG A 1 86 ? 5.925 -4.473 -20.716 1.00 59.16 86 ARG A N 1
ATOM 712 C CA . ARG A 1 86 ? 4.827 -3.536 -20.536 1.00 59.16 86 ARG A CA 1
ATOM 713 C C . ARG A 1 86 ? 3.689 -4.326 -19.885 1.00 59.16 86 ARG A C 1
ATOM 715 O O . ARG A 1 86 ? 3.435 -5.448 -20.328 1.00 59.16 86 ARG A O 1
ATOM 722 N N . PRO A 1 87 ? 3.011 -3.797 -18.852 1.00 58.31 87 PRO A N 1
ATOM 723 C CA . PRO A 1 87 ? 1.720 -4.372 -18.511 1.00 58.31 87 PRO A CA 1
ATOM 724 C C . PRO A 1 87 ? 0.922 -4.417 -19.818 1.00 58.31 87 PRO A C 1
ATOM 726 O O . PRO A 1 87 ? 0.996 -3.449 -20.582 1.00 58.31 87 PRO A O 1
ATOM 729 N N . ASP A 1 88 ? 0.240 -5.527 -20.100 1.00 55.47 88 ASP A N 1
ATOM 730 C CA . ASP A 1 88 ? -0.667 -5.706 -21.244 1.00 55.47 88 ASP A CA 1
ATOM 731 C C . ASP A 1 88 ? -1.844 -4.710 -21.149 1.00 55.47 88 ASP A C 1
ATOM 733 O O . ASP A 1 88 ? -2.995 -5.071 -20.939 1.00 55.47 88 ASP A O 1
ATOM 737 N N . GLY A 1 89 ? -1.538 -3.417 -21.180 1.00 57.16 89 GLY A N 1
ATOM 738 C CA . GLY A 1 89 ? -2.347 -2.346 -20.611 1.00 57.16 89 GLY A CA 1
ATOM 739 C C . GLY A 1 89 ? -2.693 -1.256 -21.609 1.00 57.16 89 GLY A C 1
ATOM 740 O O . GLY A 1 89 ? -3.412 -0.334 -21.258 1.00 57.16 89 GLY A O 1
ATOM 741 N N . TYR A 1 90 ? -2.233 -1.382 -22.850 1.00 56.75 90 TYR A N 1
ATOM 742 C CA . TYR A 1 90 ? -2.816 -0.685 -23.987 1.00 56.75 90 TYR A CA 1
ATOM 743 C C . TYR A 1 90 ? -2.820 -1.652 -25.164 1.00 56.75 90 TYR A C 1
ATOM 745 O O . TYR A 1 90 ? -1.970 -1.587 -26.050 1.00 56.75 90 TYR A O 1
ATOM 753 N N . GLN A 1 91 ? -3.769 -2.588 -25.149 1.00 62.19 91 GLN A N 1
ATOM 754 C CA . GLN A 1 91 ? -4.206 -3.181 -26.405 1.00 62.19 91 GLN A CA 1
ATOM 755 C C . GLN A 1 91 ? -4.853 -2.045 -27.187 1.00 62.19 91 GLN A C 1
ATOM 757 O O . GLN A 1 91 ? -5.872 -1.498 -26.762 1.00 62.19 91 GLN A O 1
ATOM 762 N N . GLN A 1 92 ? -4.211 -1.622 -28.274 1.00 66.81 92 GLN A N 1
ATOM 763 C CA . GLN A 1 92 ? -4.845 -0.678 -29.178 1.00 66.81 92 GLN A CA 1
ATOM 764 C C . GLN A 1 92 ? -6.146 -1.328 -29.666 1.00 66.81 92 GLN A C 1
ATOM 766 O O . GLN A 1 92 ? -6.102 -2.491 -30.085 1.00 66.81 92 GLN A O 1
ATOM 771 N N . PRO A 1 93 ? -7.298 -0.640 -29.565 1.00 68.94 93 PRO A N 1
ATOM 772 C CA . PRO A 1 93 ? -8.545 -1.168 -30.095 1.00 68.94 93 PRO A CA 1
ATOM 773 C C . PRO A 1 93 ? -8.315 -1.501 -31.568 1.00 68.94 93 PRO A C 1
ATOM 775 O O . PRO A 1 93 ? -7.996 -0.630 -32.369 1.00 68.94 93 PRO A O 1
ATOM 778 N N . THR A 1 94 ? -8.345 -2.795 -31.882 1.00 75.25 94 THR A N 1
ATOM 779 C CA . THR A 1 94 ? -8.019 -3.302 -33.222 1.00 75.25 94 THR A CA 1
ATOM 780 C C . THR A 1 94 ? -9.290 -3.498 -34.047 1.00 75.25 94 THR A C 1
ATOM 782 O O . THR A 1 94 ? -9.225 -3.536 -35.271 1.00 75.25 94 THR A O 1
ATOM 785 N N . CYS A 1 95 ? -10.458 -3.616 -33.399 1.00 83.06 95 CYS A N 1
ATOM 786 C CA . CYS A 1 95 ? -11.724 -3.742 -34.108 1.00 83.06 95 CYS A CA 1
ATOM 787 C C . CYS A 1 95 ? -12.221 -2.369 -34.612 1.00 83.06 95 CYS A C 1
ATOM 789 O O . CYS A 1 95 ? -12.256 -1.412 -33.830 1.00 83.06 95 CYS A O 1
ATOM 791 N N . PRO A 1 96 ? -12.631 -2.275 -35.892 1.00 83.88 96 PRO A N 1
ATOM 792 C CA . PRO A 1 96 ? -13.136 -1.040 -36.497 1.00 83.88 96 PRO A CA 1
ATOM 793 C C . PRO A 1 96 ? -14.288 -0.404 -35.712 1.00 83.88 96 PRO A C 1
ATOM 795 O O . PRO A 1 96 ? -14.215 0.772 -35.382 1.00 83.88 96 PRO A O 1
ATOM 798 N N . ASP A 1 97 ? -15.275 -1.197 -35.292 1.00 88.19 97 ASP A N 1
ATOM 799 C CA . ASP A 1 97 ? -16.467 -0.703 -34.587 1.00 88.19 97 ASP A CA 1
ATOM 800 C C . ASP A 1 97 ? -16.131 -0.001 -33.254 1.00 88.19 97 ASP A C 1
ATOM 802 O O . ASP A 1 97 ? -16.774 0.967 -32.846 1.00 88.19 97 ASP A O 1
ATOM 806 N N . GLN A 1 98 ? -15.101 -0.478 -32.543 1.00 83.12 98 GLN A N 1
ATOM 807 C CA . GLN A 1 98 ? -14.652 0.153 -31.300 1.00 83.12 98 GLN A CA 1
ATOM 808 C C . GLN A 1 98 ? -13.873 1.440 -31.578 1.00 83.12 98 GLN A C 1
ATOM 810 O O . GLN A 1 98 ? -13.971 2.383 -30.794 1.00 83.12 98 GLN A O 1
ATOM 815 N N . LEU A 1 99 ? -13.109 1.482 -32.673 1.00 87.75 99 LEU A N 1
ATOM 816 C CA . LEU A 1 99 ? -12.420 2.692 -33.114 1.00 87.75 99 LEU A CA 1
ATOM 817 C C . LEU A 1 99 ? -13.422 3.773 -33.527 1.00 87.75 99 LEU A C 1
ATOM 819 O O . LEU A 1 99 ? -13.288 4.900 -33.060 1.00 87.75 99 LEU A O 1
ATOM 823 N N . GLU A 1 100 ? -14.444 3.429 -34.314 1.00 88.44 100 GLU A N 1
ATOM 824 C CA . GLU A 1 100 ? -15.508 4.358 -34.724 1.00 88.44 100 GLU A CA 1
ATOM 825 C C . GLU A 1 100 ? -16.195 4.977 -33.508 1.00 88.44 100 GLU A C 1
ATOM 827 O O . GLU A 1 100 ? -16.227 6.198 -33.366 1.00 88.44 100 GLU A O 1
ATOM 832 N N . ARG A 1 101 ? -16.606 4.151 -32.541 1.00 89.44 101 ARG A N 1
ATOM 833 C CA . ARG A 1 101 ? -17.228 4.638 -31.304 1.00 89.44 101 ARG A CA 1
ATOM 834 C C . ARG A 1 101 ? -16.314 5.553 -30.482 1.00 89.44 101 ARG A C 1
ATOM 836 O O . ARG A 1 101 ? -16.788 6.480 -29.830 1.00 89.44 101 ARG A O 1
ATOM 843 N N . ILE A 1 102 ? -15.007 5.285 -30.456 1.00 88.69 102 ILE A N 1
ATOM 844 C CA . ILE A 1 102 ? -14.038 6.158 -29.776 1.00 88.69 102 ILE A CA 1
ATOM 845 C C . ILE A 1 102 ? -13.937 7.501 -30.502 1.00 88.69 102 ILE A C 1
ATOM 847 O O . ILE A 1 102 ? -13.929 8.540 -29.843 1.00 88.69 102 ILE A O 1
ATOM 851 N N . VAL A 1 103 ? -13.876 7.486 -31.834 1.00 90.81 103 VAL A N 1
ATOM 852 C CA . VAL A 1 103 ? -13.804 8.702 -32.652 1.00 90.81 103 VAL A CA 1
ATOM 853 C C . VAL A 1 103 ? -15.054 9.556 -32.464 1.00 90.81 103 VAL A C 1
ATOM 855 O O . VAL A 1 103 ? -14.913 10.747 -32.212 1.00 90.81 103 VAL A O 1
ATOM 858 N N . GLU A 1 104 ? -16.247 8.963 -32.475 1.00 90.50 104 GLU A N 1
ATOM 859 C CA . GLU A 1 104 ? -17.509 9.679 -32.238 1.00 90.50 104 GLU A CA 1
ATOM 860 C C . GLU A 1 104 ? -17.544 10.392 -30.877 1.00 90.50 104 GLU A C 1
ATOM 862 O O . GLU A 1 104 ? -18.022 11.520 -30.771 1.00 90.50 104 GLU A O 1
ATOM 867 N N . VAL A 1 105 ? -17.026 9.749 -29.824 1.00 90.38 105 VAL A N 1
ATOM 868 C CA . VAL A 1 105 ? -17.008 10.325 -28.469 1.00 90.38 105 VAL A CA 1
ATOM 869 C C . VAL A 1 105 ? -15.938 11.407 -28.325 1.00 90.38 105 VAL A C 1
ATOM 871 O O . VAL A 1 105 ? -16.173 12.417 -27.662 1.00 90.38 105 VAL A O 1
ATOM 874 N N . LEU A 1 106 ? -14.750 11.190 -28.894 1.00 93.31 106 LEU A N 1
ATOM 875 C CA . LEU A 1 106 ? -13.627 12.123 -28.763 1.00 93.31 106 LEU A CA 1
ATOM 876 C C . LEU A 1 106 ? -13.753 13.334 -29.687 1.00 93.31 106 LEU A C 1
ATOM 878 O O . LEU A 1 106 ? -13.296 14.418 -29.326 1.00 93.31 106 LEU A O 1
ATOM 882 N N . PHE A 1 107 ? -14.376 13.157 -30.849 1.00 89.38 107 PHE A N 1
ATOM 883 C CA . PHE A 1 107 ? -14.555 14.186 -31.865 1.00 89.38 107 PHE A CA 1
ATOM 884 C C . PHE A 1 107 ? -16.032 14.276 -32.273 1.00 89.38 107 PHE A C 1
ATOM 886 O O . PHE A 1 107 ? -16.388 13.873 -33.383 1.00 89.38 107 PHE A O 1
ATOM 893 N N . PRO A 1 108 ? -16.911 14.799 -31.394 1.00 85.88 108 PRO A N 1
ATOM 894 C CA . PRO A 1 108 ? -18.318 14.970 -31.724 1.00 85.88 108 PRO A CA 1
ATOM 895 C C . PRO A 1 108 ? -18.466 15.851 -32.962 1.00 85.88 108 PRO A C 1
ATOM 897 O O . PRO A 1 108 ? -17.867 16.927 -33.038 1.00 85.88 108 PRO A O 1
ATOM 900 N N . THR A 1 109 ? -19.274 15.414 -33.925 1.00 84.00 109 THR A N 1
ATOM 901 C CA . THR A 1 109 ? -19.607 16.242 -35.084 1.00 84.00 109 THR A CA 1
ATOM 902 C C . THR A 1 109 ? -20.360 17.476 -34.602 1.00 84.00 10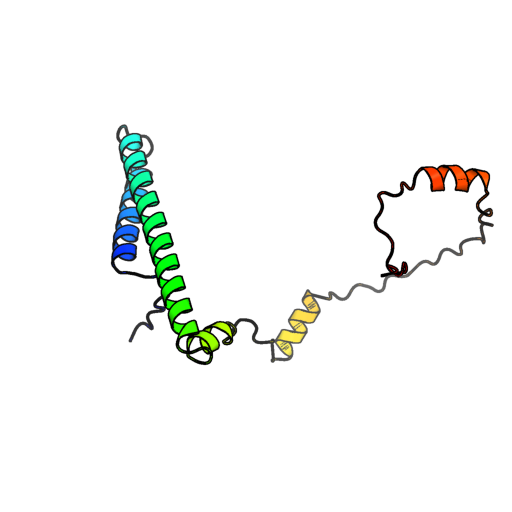9 THR A C 1
ATOM 904 O O . THR A 1 109 ? -21.442 17.369 -34.029 1.00 84.00 109 THR A O 1
ATOM 907 N N . GLN A 1 110 ? -19.761 18.647 -34.798 1.00 80.69 110 GLN A N 1
ATOM 908 C CA . GLN A 1 110 ? -20.403 19.925 -34.515 1.00 80.69 110 GLN A CA 1
ATOM 909 C C . GLN A 1 110 ? -21.171 20.387 -35.752 1.00 80.69 110 GLN A C 1
ATOM 911 O O . GLN A 1 110 ? -20.763 20.100 -36.881 1.00 80.69 110 GLN A O 1
ATOM 916 N N . GLU A 1 111 ? -22.286 21.090 -35.542 1.00 84.00 111 GLU A N 1
ATOM 917 C CA . GLU A 1 111 ? -22.970 21.761 -36.644 1.00 84.00 111 GLU A CA 1
ATOM 918 C C . GLU A 1 111 ? -22.002 22.751 -37.307 1.00 84.00 111 GLU A C 1
ATOM 920 O O . GLU A 1 111 ? -21.208 23.383 -36.598 1.00 84.00 111 GLU A O 1
ATOM 925 N N . PRO A 1 112 ? -22.022 22.871 -38.647 1.00 78.25 112 PRO A N 1
ATOM 926 C CA . PRO A 1 112 ? -21.203 23.849 -39.342 1.00 78.25 112 PRO A CA 1
ATOM 927 C C . PRO A 1 112 ? -21.447 25.231 -38.738 1.00 78.25 112 PRO A C 1
ATOM 929 O O . PRO A 1 112 ? -22.551 25.764 -38.812 1.00 78.25 112 PRO A O 1
ATOM 932 N N . PHE A 1 113 ? -20.422 25.794 -38.104 1.00 77.38 113 PHE A N 1
ATOM 933 C CA . PHE A 1 113 ? -20.503 27.151 -37.595 1.00 77.38 113 PHE A CA 1
ATOM 934 C C . PHE A 1 113 ? -20.398 28.099 -38.788 1.00 77.38 113 PHE A C 1
ATOM 936 O O . PHE A 1 113 ? -19.370 28.138 -39.470 1.00 77.38 113 PHE A O 1
ATOM 943 N N . GLU A 1 114 ? -21.465 28.844 -39.065 1.00 76.50 114 GLU A N 1
ATOM 944 C CA . GLU A 1 114 ? -21.412 29.930 -40.035 1.00 76.50 114 GLU A CA 1
ATOM 945 C C . GLU A 1 114 ? -20.563 31.054 -39.442 1.00 76.50 114 GLU A C 1
ATOM 947 O O . GLU A 1 114 ? -20.992 31.807 -38.568 1.00 76.50 114 GLU A O 1
ATOM 952 N N . TYR A 1 115 ? -19.315 31.152 -39.897 1.00 74.44 115 TYR A N 1
ATOM 953 C CA . TYR A 1 115 ? -18.494 32.319 -39.623 1.00 74.44 115 TYR A CA 1
ATOM 954 C C . TYR A 1 115 ? -19.140 33.523 -40.307 1.00 74.44 115 TYR A C 1
ATOM 956 O O . TYR A 1 115 ? -19.008 33.710 -41.517 1.00 74.44 115 TYR A O 1
ATOM 964 N N . HIS A 1 116 ? -19.828 34.359 -39.534 1.00 68.88 116 HIS A N 1
ATOM 965 C CA . HIS A 1 116 ? -20.122 35.714 -39.967 1.00 68.88 116 HIS A CA 1
ATOM 966 C C . HIS A 1 116 ? -18.809 36.492 -39.929 1.00 68.88 116 HIS A C 1
ATOM 968 O O . HIS A 1 116 ? -18.373 36.965 -38.883 1.00 68.88 116 HIS A O 1
ATOM 974 N N . VAL A 1 117 ? -18.143 36.564 -41.079 1.00 69.38 117 VAL A N 1
ATOM 975 C CA . VAL A 1 117 ? -17.119 37.578 -41.305 1.00 69.38 117 VAL A CA 1
ATOM 976 C C . VAL A 1 117 ? -17.886 38.885 -41.432 1.00 69.38 117 VAL A C 1
ATOM 978 O O . VAL A 1 117 ? -18.392 39.215 -42.505 1.00 69.38 117 VAL A O 1
ATOM 981 N N . GLU A 1 118 ? -18.058 39.586 -40.313 1.00 69.12 118 GLU A N 1
ATOM 982 C CA . GLU A 1 118 ? -18.370 41.007 -40.373 1.00 69.12 118 GLU A CA 1
ATOM 983 C C . GLU A 1 118 ? -17.292 41.626 -41.265 1.00 69.12 118 GLU A C 1
ATOM 985 O O . GLU A 1 118 ? -16.101 41.375 -41.070 1.00 69.12 118 GLU A O 1
ATOM 990 N N . GLN A 1 119 ? -17.703 42.323 -42.325 1.00 64.94 119 GLN A N 1
ATOM 991 C CA . GLN A 1 119 ? -16.765 43.124 -43.096 1.00 64.94 119 GLN A CA 1
ATOM 992 C C . GLN A 1 119 ? -16.256 44.188 -42.128 1.00 64.94 119 GLN A C 1
ATOM 994 O O . GLN A 1 119 ? -16.939 45.184 -41.905 1.00 64.94 119 GLN A O 1
ATOM 999 N N . GLU A 1 120 ? -15.113 43.924 -41.496 1.00 63.22 120 GLU A N 1
ATOM 1000 C CA . GLU A 1 120 ? -14.362 44.938 -40.778 1.00 63.22 120 GLU A CA 1
ATOM 1001 C C . GLU A 1 120 ? -14.140 46.052 -41.801 1.00 63.22 120 GLU A C 1
ATOM 1003 O O . GLU A 1 120 ? -13.435 45.868 -42.798 1.00 63.22 120 GLU A O 1
ATOM 1008 N N . GLU A 1 121 ? -14.819 47.189 -41.614 1.00 67.94 121 GLU A N 1
ATOM 1009 C CA . GLU A 1 121 ? -14.358 48.429 -42.222 1.00 67.94 121 GLU A CA 1
ATOM 1010 C C . GLU A 1 121 ? -12.861 48.494 -41.913 1.00 67.94 121 GLU A C 1
ATOM 1012 O O . GLU A 1 121 ? -12.480 48.204 -40.778 1.00 67.94 121 GLU A O 1
ATOM 1017 N N . GLU A 1 122 ? -12.014 48.773 -42.911 1.00 66.62 122 GLU A N 1
ATOM 1018 C CA . GLU A 1 122 ? -10.575 48.956 -42.701 1.00 66.62 122 GLU A CA 1
ATOM 1019 C C . GLU A 1 122 ? -10.380 50.139 -41.742 1.00 66.62 122 GLU A C 1
ATOM 1021 O O . GLU A 1 122 ? -10.128 51.276 -42.144 1.00 66.62 122 GLU A O 1
ATOM 1026 N N . GLU A 1 123 ? -10.541 49.892 -40.446 1.00 68.12 123 GLU A N 1
ATOM 1027 C CA . GLU A 1 123 ? -10.215 50.837 -39.411 1.00 68.12 123 GLU A CA 1
ATOM 1028 C C . GLU A 1 123 ? -8.705 50.984 -39.505 1.00 68.12 123 GLU A C 1
ATOM 1030 O O . GLU A 1 123 ? -7.940 50.049 -39.264 1.00 68.12 123 GLU A O 1
ATOM 1035 N N . MET A 1 124 ? -8.271 52.162 -39.951 1.00 74.88 124 MET A N 1
ATOM 1036 C CA . MET A 1 124 ? -6.867 52.539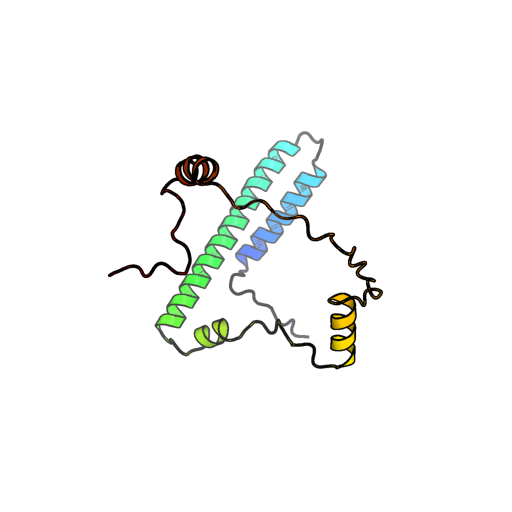 -40.007 1.00 74.88 124 MET A CA 1
ATOM 1037 C C . MET A 1 124 ? -6.297 52.463 -38.591 1.00 74.88 124 MET A C 1
ATOM 1039 O O . MET A 1 124 ? -6.370 53.426 -37.826 1.00 74.88 124 MET A O 1
ATOM 1043 N N . ILE A 1 125 ? -5.739 51.304 -38.238 1.00 78.06 125 ILE A N 1
ATOM 1044 C CA . ILE A 1 125 ? -5.067 51.097 -36.960 1.00 78.06 125 ILE A CA 1
ATOM 1045 C C . ILE A 1 125 ? -3.897 52.088 -36.926 1.00 78.06 125 ILE A C 1
ATOM 1047 O O . ILE A 1 125 ? -2.995 51.998 -37.768 1.00 78.06 125 ILE A O 1
ATOM 1051 N N . PRO A 1 126 ? -3.888 53.059 -35.994 1.00 82.38 126 PRO A N 1
ATOM 1052 C CA . PRO A 1 126 ? -2.829 54.050 -35.951 1.00 82.38 126 PRO A CA 1
ATOM 1053 C C . PRO A 1 126 ? -1.485 53.362 -35.671 1.00 82.38 126 PRO A C 1
ATOM 1055 O O . PRO A 1 126 ? -1.419 52.422 -34.871 1.00 82.38 126 PRO A O 1
ATOM 1058 N N . PRO A 1 127 ? -0.389 53.815 -36.305 1.00 82.69 127 PRO A N 1
ATOM 1059 C CA . PRO A 1 127 ? 0.921 53.238 -36.061 1.00 82.69 127 PRO A CA 1
ATOM 1060 C C . PRO A 1 127 ? 1.328 53.463 -34.604 1.00 82.69 127 PRO A C 1
ATOM 1062 O O . PRO A 1 127 ? 1.185 54.563 -34.067 1.00 82.69 127 PRO A O 1
ATOM 1065 N N . VAL A 1 128 ? 1.887 52.426 -33.980 1.00 84.44 128 VAL A N 1
ATOM 1066 C CA . VAL A 1 128 ? 2.398 52.502 -32.605 1.00 84.44 128 VAL A CA 1
ATOM 1067 C C . VAL A 1 128 ? 3.470 53.588 -32.515 1.00 84.44 128 VAL A C 1
ATOM 1069 O O . VAL A 1 128 ? 4.465 53.561 -33.245 1.00 84.44 128 VAL A O 1
ATOM 1072 N N . THR A 1 129 ? 3.294 54.542 -31.600 1.00 89.38 129 THR A N 1
ATOM 1073 C CA . THR A 1 129 ? 4.230 55.662 -31.456 1.00 89.38 129 THR A CA 1
ATOM 1074 C C . THR A 1 129 ? 5.392 55.322 -30.521 1.00 89.38 129 THR A C 1
ATOM 1076 O O . THR A 1 129 ? 5.263 54.566 -29.557 1.00 89.38 129 THR A O 1
ATOM 1079 N N . HIS A 1 130 ? 6.554 55.948 -30.741 1.00 85.94 130 HIS A N 1
ATOM 1080 C CA . HIS A 1 130 ? 7.734 55.745 -29.886 1.00 85.94 130 HIS A CA 1
ATOM 1081 C C . HIS A 1 130 ? 7.462 56.089 -28.407 1.00 85.94 130 HIS A C 1
ATOM 1083 O O . HIS A 1 130 ? 7.981 55.440 -27.499 1.00 85.94 130 HIS A O 1
ATOM 1089 N N . ARG A 1 131 ? 6.595 57.079 -28.154 1.00 85.88 131 ARG A N 1
ATOM 1090 C CA . ARG A 1 131 ? 6.196 57.504 -26.805 1.00 85.88 131 ARG A CA 1
ATOM 1091 C C . ARG A 1 131 ? 5.375 56.443 -26.064 1.00 85.88 131 ARG A C 1
ATOM 1093 O O . ARG A 1 131 ? 5.492 56.359 -24.846 1.00 85.88 131 ARG A O 1
ATOM 1100 N N . GLU A 1 132 ? 4.575 55.647 -26.768 1.00 86.31 132 GLU A N 1
ATOM 1101 C CA . GLU A 1 132 ? 3.825 54.518 -26.191 1.00 86.31 132 GLU A CA 1
ATOM 1102 C C . GLU A 1 132 ? 4.722 53.296 -25.975 1.00 86.31 132 GLU A C 1
ATOM 1104 O O . GLU A 1 132 ? 4.563 52.552 -25.003 1.00 86.31 132 GLU A O 1
ATOM 1109 N N . LEU A 1 133 ? 5.710 53.126 -26.855 1.00 88.75 133 LEU A N 1
ATOM 1110 C CA . LEU A 1 133 ? 6.619 51.986 -26.860 1.00 88.75 133 LEU A CA 1
ATOM 1111 C C . LEU A 1 133 ? 7.621 52.039 -25.694 1.00 88.75 133 LEU A C 1
ATOM 1113 O O . LEU A 1 133 ? 7.837 51.032 -25.019 1.00 88.75 133 LEU A O 1
ATOM 1117 N N . MET A 1 134 ? 8.171 53.218 -25.382 1.00 89.19 134 MET A N 1
ATOM 1118 C CA . MET A 1 134 ? 9.175 53.376 -24.318 1.00 89.19 134 MET A CA 1
ATOM 1119 C C . MET A 1 134 ? 8.685 52.916 -22.924 1.00 89.19 134 MET A C 1
ATOM 1121 O O . MET A 1 134 ? 9.378 52.120 -22.286 1.00 89.19 134 MET A O 1
ATOM 1125 N N . PRO A 1 135 ? 7.486 53.301 -22.440 1.00 87.06 135 PRO A N 1
ATOM 1126 C CA . PRO A 1 135 ? 6.938 52.782 -21.184 1.00 87.06 135 PRO A CA 1
ATOM 1127 C C . PRO A 1 135 ? 6.635 51.277 -21.204 1.00 87.06 135 PRO A C 1
ATOM 1129 O O . PRO A 1 135 ? 6.661 50.630 -20.155 1.00 87.06 135 PRO A O 1
ATOM 1132 N N . ALA A 1 136 ? 6.302 50.705 -22.366 1.00 85.69 136 ALA A N 1
ATOM 1133 C CA . ALA A 1 136 ? 6.072 49.268 -22.501 1.00 85.69 136 ALA A CA 1
ATOM 1134 C C . ALA A 1 136 ? 7.388 48.486 -22.383 1.00 85.69 136 ALA A C 1
ATOM 1136 O O . ALA A 1 136 ? 7.456 47.537 -21.603 1.00 85.69 136 ALA A O 1
ATOM 1137 N N . CYS A 1 137 ? 8.453 48.940 -23.051 1.00 81.44 137 CYS A N 1
ATOM 1138 C CA . CYS A 1 137 ? 9.787 48.350 -22.925 1.00 81.44 137 CYS A CA 1
ATOM 1139 C C . CYS A 1 137 ? 10.308 48.398 -21.486 1.00 81.44 137 CYS A C 1
ATOM 1141 O O . CYS A 1 137 ? 10.818 47.397 -20.998 1.00 81.44 137 CYS A O 1
ATOM 1143 N N . MET A 1 138 ? 10.111 49.512 -20.773 1.00 81.44 138 MET A N 1
ATOM 1144 C CA . MET A 1 138 ? 10.544 49.626 -19.372 1.00 81.44 138 MET A CA 1
ATOM 1145 C C . MET A 1 138 ? 9.751 48.720 -18.413 1.00 81.44 138 MET A C 1
ATOM 1147 O O . MET A 1 138 ? 10.262 48.348 -17.359 1.00 81.44 138 MET A O 1
ATOM 1151 N N . ARG A 1 139 ? 8.510 48.335 -18.761 1.00 82.38 139 ARG A N 1
ATOM 1152 C CA . ARG A 1 139 ? 7.716 47.357 -17.990 1.00 82.38 139 ARG A CA 1
ATOM 1153 C C . ARG A 1 139 ? 8.179 45.918 -18.200 1.00 82.38 139 ARG A C 1
ATOM 1155 O O . ARG A 1 139 ? 8.014 45.089 -17.303 1.00 82.38 139 ARG A O 1
ATOM 1162 N N . VAL A 1 140 ? 8.736 45.600 -19.366 1.00 77.06 140 VAL A N 1
ATOM 1163 C CA . VAL A 1 140 ? 9.287 44.273 -19.655 1.00 77.06 140 VAL A CA 1
ATOM 1164 C C . VAL A 1 140 ? 10.665 44.173 -19.001 1.00 77.06 140 VAL A C 1
ATOM 1166 O O . VAL A 1 140 ? 11.685 44.497 -19.593 1.00 77.06 140 VAL A O 1
ATOM 1169 N N . GLY A 1 141 ? 10.698 43.757 -17.734 1.00 70.06 141 GLY A N 1
ATOM 1170 C CA . GLY A 1 141 ? 11.957 43.556 -17.016 1.00 70.06 141 GLY A CA 1
ATOM 1171 C C . GLY A 1 141 ? 12.799 42.407 -17.593 1.00 70.06 141 GLY A C 1
ATOM 1172 O O . GLY A 1 141 ? 12.263 41.416 -18.088 1.00 70.06 141 GLY A O 1
ATOM 1173 N N . ASN A 1 142 ? 14.124 42.483 -17.421 1.00 69.44 142 ASN A N 1
ATOM 1174 C CA . ASN A 1 142 ? 15.100 41.460 -17.849 1.00 69.44 142 ASN A CA 1
ATOM 1175 C C . ASN A 1 142 ? 15.009 40.122 -17.081 1.00 69.44 142 ASN A C 1
ATOM 1177 O O . ASN A 1 142 ? 15.863 39.255 -17.229 1.00 69.44 142 ASN A O 1
ATOM 1181 N N . SER A 1 143 ? 13.991 39.948 -16.237 1.00 69.00 143 SER A N 1
ATOM 1182 C CA . SER A 1 143 ? 13.714 38.712 -15.501 1.00 69.00 143 SER A CA 1
ATOM 1183 C C . SER A 1 143 ? 12.853 37.720 -16.288 1.00 69.00 143 SER A C 1
ATOM 1185 O O . SER A 1 143 ? 12.559 36.631 -15.793 1.00 69.00 143 SER A O 1
ATOM 1187 N N . LYS A 1 144 ? 12.415 38.080 -17.501 1.00 73.88 144 LYS A N 1
ATOM 1188 C CA . LYS A 1 144 ? 11.730 37.159 -18.412 1.00 73.88 144 LYS A CA 1
ATOM 1189 C C . LYS A 1 144 ? 12.759 36.289 -19.128 1.00 73.88 144 LYS A C 1
ATOM 1191 O O . LYS A 1 144 ? 13.787 36.781 -19.582 1.00 73.88 144 LYS A O 1
ATOM 1196 N N . ALA A 1 145 ? 12.480 34.990 -19.204 1.00 72.69 145 ALA A N 1
ATOM 1197 C CA . ALA A 1 145 ? 13.343 34.051 -19.905 1.00 72.69 145 ALA A CA 1
ATOM 1198 C C . ALA A 1 145 ? 13.457 34.439 -21.393 1.00 72.69 145 ALA A C 1
ATOM 1200 O O . ALA A 1 145 ? 12.454 34.859 -21.982 1.00 72.69 145 ALA A O 1
ATOM 1201 N N . PRO A 1 146 ? 14.647 34.310 -22.002 1.00 78.00 146 PRO A N 1
ATOM 1202 C CA . PRO A 1 146 ? 14.821 34.572 -23.422 1.00 78.00 146 PRO A CA 1
ATOM 1203 C C . PRO A 1 146 ? 13.908 33.660 -24.253 1.00 78.00 146 PRO A C 1
ATOM 1205 O O . PRO A 1 146 ? 13.712 32.488 -23.931 1.00 78.00 146 PRO A O 1
ATOM 1208 N N . GLY A 1 147 ? 13.331 34.220 -25.317 1.00 73.12 147 GLY A N 1
ATOM 1209 C CA . GLY A 1 147 ? 12.513 33.477 -26.274 1.00 73.12 147 GLY A CA 1
ATOM 1210 C C . GLY A 1 147 ? 13.315 32.451 -27.083 1.00 73.12 147 GLY A C 1
ATOM 1211 O O . GLY A 1 147 ? 14.545 32.448 -27.092 1.00 73.12 147 GLY A O 1
ATOM 1212 N N . ILE A 1 148 ? 12.597 31.601 -27.816 1.00 78.19 148 ILE A N 1
ATOM 1213 C CA . ILE A 1 148 ? 13.138 30.446 -28.555 1.00 78.19 148 ILE A CA 1
ATOM 1214 C C . ILE A 1 148 ? 14.177 30.798 -29.639 1.00 78.19 148 ILE A C 1
ATOM 1216 O O . ILE A 1 148 ? 14.893 29.923 -30.113 1.00 78.19 148 ILE A O 1
ATOM 1220 N N . THR A 1 149 ? 14.284 32.071 -30.022 1.00 69.88 149 THR A N 1
ATOM 1221 C CA . THR A 1 149 ? 15.174 32.556 -31.085 1.00 69.88 149 THR A CA 1
ATOM 1222 C C . THR A 1 149 ? 16.479 33.176 -30.583 1.00 69.88 149 THR A C 1
ATOM 1224 O O . THR A 1 149 ? 17.256 33.645 -31.410 1.00 69.88 149 THR A O 1
ATOM 1227 N N . PHE A 1 150 ? 16.755 33.210 -29.273 1.00 59.56 150 PHE A N 1
ATOM 1228 C CA . PHE A 1 150 ? 18.053 33.678 -28.772 1.00 59.56 150 PHE A CA 1
ATOM 1229 C C . PHE A 1 150 ? 19.072 32.525 -28.787 1.00 59.56 150 PHE A C 1
ATOM 1231 O O . PHE A 1 150 ? 18.963 31.625 -27.951 1.00 59.56 150 PHE A O 1
ATOM 1238 N N . PRO A 1 151 ? 20.080 32.517 -29.683 1.00 58.88 151 PRO A N 1
ATOM 1239 C CA . PRO A 1 151 ? 21.182 31.577 -29.559 1.00 58.88 151 PRO A CA 1
ATOM 1240 C C . PRO A 1 151 ? 21.984 31.950 -28.309 1.00 58.88 151 PRO A C 1
ATOM 1242 O O . PRO A 1 151 ? 22.564 33.033 -28.222 1.00 58.88 151 PRO A O 1
ATOM 1245 N N . THR A 1 152 ? 22.024 31.061 -27.320 1.00 54.66 152 THR A N 1
ATOM 1246 C CA . THR A 1 152 ? 23.016 31.144 -26.247 1.00 54.66 152 THR A CA 1
ATOM 1247 C C . THR A 1 152 ? 24.394 30.981 -26.880 1.00 54.66 152 THR A C 1
ATOM 1249 O O . THR A 1 152 ? 24.774 29.865 -27.233 1.00 54.66 152 THR A O 1
ATOM 1252 N N . LEU A 1 153 ? 25.120 32.087 -27.062 1.00 52.97 153 LEU A N 1
ATOM 1253 C CA . LEU A 1 153 ? 26.553 32.063 -27.349 1.00 52.97 153 LEU A CA 1
ATOM 1254 C C . LEU A 1 153 ? 27.236 31.297 -26.209 1.00 52.97 153 LEU A C 1
ATOM 1256 O O . LEU A 1 153 ? 27.213 31.746 -25.061 1.00 52.97 153 LEU A O 1
ATOM 1260 N N . ARG A 1 154 ? 27.769 30.117 -26.524 1.00 47.22 154 ARG A N 1
ATOM 1261 C CA . ARG A 1 154 ? 28.632 29.327 -25.648 1.00 47.22 154 ARG A CA 1
ATOM 1262 C C . ARG A 1 154 ? 30.050 29.377 -26.181 1.00 47.22 154 ARG A C 1
ATOM 1264 O O . ARG A 1 154 ? 30.188 29.295 -27.420 1.00 47.22 154 ARG A O 1
#

Radius of gyration: 32.55 Å; chains: 1; bounding box: 52×83×70 Å

Sequence (154 aa):
MSCVNWCVYWWSEDINKLSAENLRARRQVQRARGKPCFLQLEVGFKKIRSNLRKAIGDSKKRCWIELIEKVNNDPWGRPYKVVMSRPDGYQQPTCPDQLERIVEVLFPTQEPFEYHVEQEEEEMIPPVTHRELMPACMRVGNSKAPGITFPTLR

Organism: NCBI:txid1563983

pLDDT: mean 81.29, std 15.72, range [28.81, 98.06]